Protein AF-A0A936FNT1-F1 (afdb_monomer)

Mean predicted aligned error: 11.23 Å

pLDDT: mean 79.21, std 20.31, range [37.88, 95.94]

Solvent-accessible surface area (backbone atoms only — not comparable to full-atom values): 5283 Å² total; per-residue (Å²): 140,86,81,85,89,78,94,71,90,74,84,72,72,82,71,74,65,77,69,70,75,69,67,50,45,64,54,52,28,53,76,68,67,44,58,72,71,59,24,54,54,48,31,55,50,43,52,50,51,52,51,52,50,38,43,51,54,25,47,49,54,27,53,76,67,67,41,56,71,70,60,24,55,55,47,31,56,51,42,34,53,49,56,58,58,75,70,107

Foldseek 3Di:
DDDDDDDDDDPPDPPPPVPPLPPQQQVVCVVVVHDDPRSVVSNVVVVVVQLVVQLVVQLVVCVVVVHDDPRSVVSSVVSSVVSVVVSD

Sequence (88 aa):
MKTLFLAAAIALLASTGASAATPSCDAQAAEKKLAGAAKTSFVKKCQKDATDAATKTCDTQAAEKKLAGAAKTSFVKKCVTDATAAAK

Secondary structure (DSSP, 8-state):
---------------------PPPHHHHHHHTT--HHHHHHHHHHHHHHHHHHHHHHHHHHHHHTT--HHHHHHHHHHHHHHHHHHT-

Structure (mmCIF, N/CA/C/O backbone):
data_AF-A0A936FNT1-F1
#
_entry.id   AF-A0A936FNT1-F1
#
loop_
_atom_site.group_PDB
_atom_site.id
_atom_site.type_symbol
_atom_site.label_atom_id
_atom_site.label_alt_id
_atom_site.label_comp_id
_atom_site.label_asym_id
_atom_site.label_entity_id
_atom_site.label_seq_id
_atom_site.pdbx_PDB_ins_code
_atom_site.Cartn_x
_atom_site.Cartn_y
_atom_site.Cartn_z
_atom_site.occupancy
_atom_site.B_iso_or_equiv
_atom_site.auth_seq_id
_atom_site.auth_comp_id
_atom_site.auth_asym_id
_atom_site.auth_atom_id
_atom_site.pdbx_PDB_model_num
ATOM 1 N N . MET A 1 1 ? -35.470 27.211 23.717 1.00 47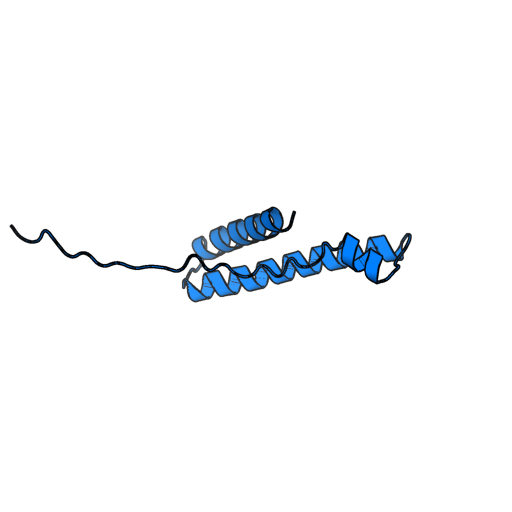.81 1 MET A N 1
ATOM 2 C CA . MET A 1 1 ? -34.518 27.726 24.734 1.00 47.81 1 MET A CA 1
ATOM 3 C C . MET A 1 1 ? -33.569 26.590 25.062 1.00 47.81 1 MET A C 1
ATOM 5 O O . MET A 1 1 ? -34.079 25.546 25.412 1.00 47.81 1 MET A O 1
ATOM 9 N N . LYS A 1 2 ? -32.249 26.630 24.966 1.00 45.12 2 LYS A N 1
ATOM 10 C CA . LYS A 1 2 ? -31.192 27.609 24.677 1.00 45.12 2 LYS A CA 1
ATOM 11 C C . LYS A 1 2 ? -30.037 26.635 24.335 1.00 45.12 2 LYS A C 1
ATOM 13 O O . LYS A 1 2 ? -29.786 25.758 25.145 1.00 45.12 2 LYS A O 1
ATOM 18 N N . THR A 1 3 ? -29.470 26.573 23.142 1.00 40.28 3 THR A N 1
ATOM 19 C CA . THR A 1 3 ? -28.467 27.523 22.667 1.00 40.28 3 THR A CA 1
ATOM 20 C C . THR A 1 3 ? -28.189 27.247 21.188 1.00 40.28 3 THR A C 1
ATOM 22 O O . THR A 1 3 ? -27.680 26.200 20.799 1.00 40.28 3 THR A O 1
ATOM 25 N N . LEU A 1 4 ? -28.540 28.227 20.365 1.00 51.38 4 LEU A N 1
ATOM 26 C CA . LEU A 1 4 ? -27.859 28.495 19.108 1.00 51.38 4 LEU A CA 1
ATOM 27 C C . LEU A 1 4 ? -26.481 29.118 19.415 1.00 51.38 4 LEU A C 1
ATOM 29 O O . LEU A 1 4 ? -26.350 29.827 20.413 1.00 51.38 4 LEU A O 1
ATOM 33 N N . PHE A 1 5 ? -25.542 28.910 18.487 1.00 51.94 5 PHE A N 1
ATOM 34 C CA . PHE A 1 5 ? -24.236 29.569 18.311 1.00 51.94 5 PHE A CA 1
ATOM 35 C C . PHE A 1 5 ? -23.047 29.065 19.142 1.00 51.94 5 PHE A C 1
ATOM 37 O O . PHE A 1 5 ? -22.921 29.374 20.318 1.00 51.94 5 PHE A O 1
ATOM 44 N N . LEU A 1 6 ? -22.140 28.355 18.457 1.00 47.25 6 LEU A N 1
ATOM 45 C CA . LEU A 1 6 ? -20.677 28.550 18.433 1.00 47.25 6 LEU A CA 1
ATOM 46 C C . LEU A 1 6 ? -20.152 27.608 17.321 1.00 47.25 6 LEU A C 1
ATOM 48 O O . LEU A 1 6 ? -20.096 26.399 17.494 1.00 47.25 6 LEU A O 1
ATOM 52 N N . ALA A 1 7 ? -20.015 28.038 16.067 1.00 51.44 7 ALA A N 1
ATOM 53 C CA . ALA A 1 7 ? -18.795 28.668 15.558 1.00 51.44 7 ALA A CA 1
ATOM 54 C C . ALA A 1 7 ? -17.504 28.121 16.206 1.00 51.44 7 ALA A C 1
ATOM 56 O O . ALA A 1 7 ? -16.967 28.716 17.133 1.00 51.44 7 ALA A O 1
ATOM 57 N N . ALA A 1 8 ? -17.011 26.999 15.684 1.00 48.16 8 ALA A N 1
ATOM 58 C CA . ALA A 1 8 ? -15.600 26.608 15.706 1.00 48.16 8 ALA A CA 1
ATOM 59 C C . ALA A 1 8 ? -15.396 25.670 14.501 1.00 48.16 8 ALA A C 1
ATOM 61 O O . ALA A 1 8 ? -15.769 24.505 14.530 1.00 48.16 8 ALA A O 1
ATOM 62 N N . ALA A 1 9 ? -15.042 26.174 13.319 1.00 54.25 9 ALA A N 1
ATOM 63 C CA . ALA A 1 9 ? -13.642 26.403 12.971 1.00 54.25 9 ALA A CA 1
ATOM 64 C C . ALA A 1 9 ? -12.739 25.259 13.464 1.00 54.25 9 ALA A C 1
ATOM 66 O O . ALA A 1 9 ? -11.863 25.460 14.296 1.00 54.25 9 ALA A O 1
ATOM 67 N N . ILE A 1 10 ? -12.949 24.052 12.941 1.00 60.06 10 ILE A N 1
ATOM 68 C CA . ILE A 1 10 ? -11.875 23.063 12.870 1.00 60.06 10 ILE A CA 1
ATOM 69 C C . ILE A 1 10 ? -11.484 22.976 11.403 1.00 60.06 10 ILE A C 1
ATOM 71 O O . ILE A 1 10 ? -12.004 22.189 10.615 1.00 60.06 10 ILE A O 1
ATOM 75 N N . ALA A 1 11 ? -10.564 23.871 11.055 1.00 55.16 11 ALA A N 1
ATOM 76 C CA . ALA A 1 11 ? -9.596 23.618 10.016 1.00 55.16 11 ALA A CA 1
ATOM 77 C C . ALA A 1 11 ? -8.892 22.300 10.363 1.00 55.16 11 ALA A C 1
ATOM 79 O O . ALA A 1 11 ? -8.009 22.256 11.213 1.00 55.16 11 ALA A O 1
ATOM 80 N N . LEU A 1 12 ? -9.304 21.211 9.727 1.00 47.47 12 LEU A N 1
ATOM 81 C CA . LEU A 1 12 ? -8.445 20.052 9.583 1.00 47.47 12 LEU A CA 1
ATOM 82 C C . LEU A 1 12 ? -7.911 20.129 8.174 1.00 47.47 12 LEU A C 1
ATOM 84 O O . LEU A 1 12 ? -8.589 19.791 7.207 1.00 47.47 12 LEU A O 1
ATOM 88 N N . LEU A 1 13 ? -6.718 20.718 8.133 1.00 48.09 13 LEU A N 1
ATOM 89 C CA . LEU A 1 13 ? -5.688 20.568 7.131 1.00 48.09 13 LEU A CA 1
ATOM 90 C C . LEU A 1 13 ? -6.091 19.492 6.125 1.00 48.09 13 LEU A C 1
ATOM 92 O O . LEU A 1 13 ? -6.048 18.297 6.426 1.00 48.09 13 LEU A O 1
ATOM 96 N N . ALA A 1 14 ? -6.423 19.931 4.913 1.00 43.28 14 ALA A N 1
ATOM 97 C CA . ALA A 1 14 ? -5.988 19.188 3.754 1.00 43.28 14 ALA A CA 1
ATOM 98 C C . ALA A 1 14 ? -4.473 19.067 3.922 1.00 43.28 14 ALA A C 1
ATOM 100 O O . ALA A 1 14 ? -3.709 19.955 3.549 1.00 43.28 14 ALA A O 1
ATOM 101 N N . SER A 1 15 ? -4.046 18.004 4.598 1.00 44.84 15 SER A N 1
ATOM 102 C CA . SER A 1 15 ? -2.734 17.445 4.431 1.00 44.84 15 SER A CA 1
ATOM 103 C C . SER A 1 15 ? -2.668 17.160 2.943 1.00 44.84 15 SER A C 1
ATOM 105 O O . SER A 1 15 ? -3.052 16.100 2.455 1.00 44.84 15 SER A O 1
ATOM 107 N N . THR A 1 16 ? -2.135 18.135 2.214 1.00 46.12 16 THR A N 1
ATOM 108 C CA . THR A 1 16 ? -1.148 17.863 1.192 1.0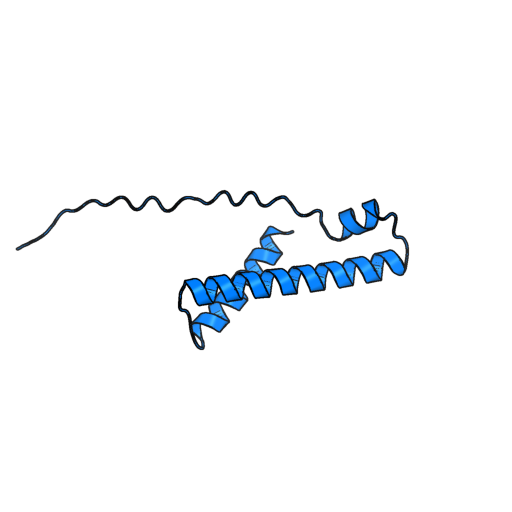0 46.12 16 THR A CA 1
ATOM 109 C C . THR A 1 16 ? -0.077 17.035 1.895 1.00 46.12 16 THR A C 1
ATOM 111 O O . THR A 1 16 ? 0.978 17.529 2.290 1.00 46.12 16 THR A O 1
ATOM 114 N N . GLY A 1 17 ? -0.377 15.754 2.130 1.00 41.59 17 GLY A N 1
ATOM 115 C CA . GLY A 1 17 ? 0.648 14.752 2.099 1.00 41.59 17 GLY A CA 1
ATOM 116 C C . GLY A 1 17 ? 1.268 15.006 0.749 1.00 41.59 17 GLY A C 1
ATOM 117 O O . GLY A 1 17 ? 0.620 14.813 -0.278 1.00 41.59 17 GLY A O 1
ATOM 118 N N . ALA A 1 18 ? 2.464 15.581 0.765 1.00 40.09 18 ALA A N 1
ATOM 119 C CA . ALA A 1 18 ? 3.387 15.383 -0.313 1.00 40.09 18 ALA A CA 1
ATOM 120 C C . ALA A 1 18 ? 3.473 13.863 -0.438 1.00 40.09 18 ALA A C 1
ATOM 122 O O . ALA A 1 18 ? 4.252 13.200 0.244 1.00 40.09 18 ALA A O 1
ATOM 123 N N . SER A 1 19 ? 2.585 13.292 -1.247 1.00 38.28 19 SER A N 1
ATOM 124 C CA . SER A 1 19 ? 2.824 12.047 -1.922 1.00 38.28 19 SER A CA 1
ATOM 125 C C . SER A 1 19 ? 4.022 12.387 -2.780 1.00 38.28 19 SER A C 1
ATOM 127 O O . SER A 1 19 ? 3.901 12.836 -3.916 1.00 38.28 19 SER A O 1
ATOM 129 N N . ALA A 1 20 ? 5.207 12.264 -2.175 1.00 37.88 20 ALA A N 1
ATOM 130 C CA . ALA A 1 20 ? 6.405 11.956 -2.910 1.00 37.88 20 ALA A CA 1
ATOM 131 C C . ALA A 1 20 ? 5.960 10.818 -3.816 1.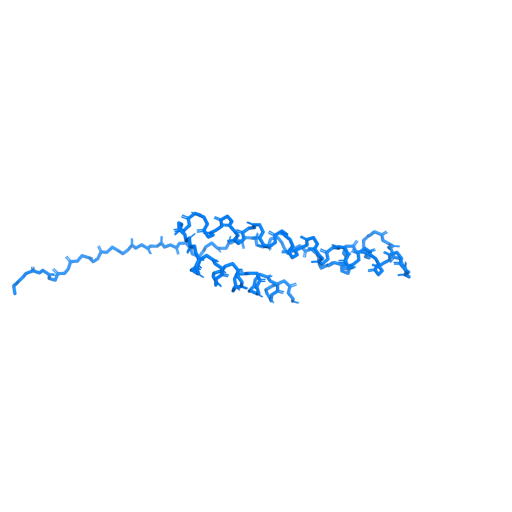00 37.88 20 ALA A C 1
ATOM 133 O O . ALA A 1 20 ? 5.654 9.728 -3.322 1.00 37.88 20 ALA A O 1
ATOM 134 N N . ALA A 1 21 ? 5.724 11.153 -5.086 1.00 47.31 21 ALA A N 1
ATOM 135 C CA . ALA A 1 21 ? 5.204 10.233 -6.067 1.00 47.31 21 ALA A CA 1
ATOM 136 C C . ALA A 1 21 ? 6.255 9.139 -6.132 1.00 47.31 21 ALA A C 1
ATOM 138 O O . ALA A 1 21 ? 7.320 9.317 -6.721 1.00 47.31 21 ALA A O 1
ATOM 139 N N . THR A 1 22 ? 6.019 8.066 -5.378 1.00 58.19 22 THR A N 1
ATOM 140 C CA . THR A 1 22 ? 6.944 6.953 -5.342 1.00 58.19 22 THR A CA 1
ATOM 141 C C . THR A 1 22 ? 6.942 6.449 -6.770 1.00 58.19 22 THR A C 1
ATOM 143 O O . THR A 1 22 ? 5.859 6.146 -7.282 1.00 58.19 22 THR A O 1
ATOM 146 N N . PRO A 1 23 ? 8.104 6.431 -7.446 1.00 69.31 23 PRO A N 1
ATOM 147 C CA . PRO A 1 23 ? 8.158 5.982 -8.821 1.00 69.31 23 PRO A CA 1
ATOM 148 C C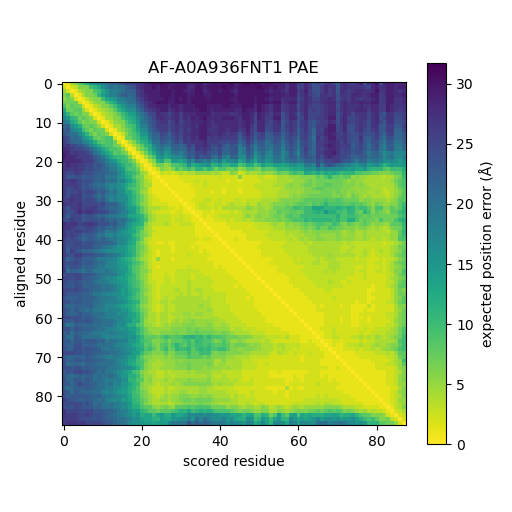 . PRO A 1 23 ? 7.489 4.615 -8.895 1.00 69.31 23 PRO A C 1
ATOM 150 O O . PRO A 1 23 ? 7.725 3.746 -8.044 1.00 69.31 23 PRO A O 1
ATOM 153 N N . SER A 1 24 ? 6.613 4.449 -9.884 1.00 84.50 24 SER A N 1
ATOM 154 C CA . SER A 1 24 ? 5.902 3.196 -10.098 1.00 84.50 24 SER A CA 1
ATOM 155 C C . SER A 1 24 ? 6.902 2.036 -10.140 1.00 84.50 24 SER A C 1
ATOM 157 O O . SER A 1 24 ? 8.059 2.202 -10.536 1.00 84.50 24 SER A O 1
ATOM 159 N N . CYS A 1 25 ? 6.486 0.841 -9.717 1.00 89.81 25 CYS A N 1
ATOM 160 C CA . CYS A 1 25 ? 7.390 -0.312 -9.652 1.00 89.81 25 CYS A CA 1
ATOM 161 C C . CYS A 1 25 ? 8.101 -0.599 -10.988 1.00 89.81 25 CYS A C 1
ATOM 163 O O . CYS A 1 25 ? 9.218 -1.113 -10.984 1.00 89.81 25 CYS A O 1
ATOM 165 N N . ASP A 1 26 ? 7.480 -0.234 -12.116 1.00 87.50 26 ASP A N 1
ATOM 166 C CA . ASP A 1 26 ? 8.093 -0.304 -13.444 1.00 87.50 26 ASP A CA 1
ATOM 167 C C . ASP A 1 26 ? 9.219 0.728 -13.629 1.00 87.50 26 ASP A C 1
ATOM 169 O O . ASP A 1 26 ? 10.310 0.359 -14.061 1.00 87.50 26 ASP A O 1
ATOM 173 N N . ALA A 1 27 ? 9.010 1.980 -13.207 1.00 89.31 27 ALA A N 1
ATOM 174 C CA . ALA A 1 27 ? 10.034 3.025 -13.228 1.00 89.31 27 ALA A CA 1
ATOM 175 C C . ALA A 1 27 ? 11.231 2.671 -12.329 1.00 89.31 27 ALA A C 1
ATOM 177 O O . ALA A 1 27 ? 12.378 2.824 -12.742 1.00 89.31 27 ALA A O 1
ATOM 178 N N . GLN A 1 28 ? 10.987 2.104 -11.142 1.00 89.12 28 GLN A N 1
ATOM 179 C CA . GLN A 1 28 ? 12.063 1.615 -10.270 1.00 89.12 28 GLN A CA 1
ATOM 180 C C . GLN A 1 28 ? 12.835 0.442 -10.888 1.00 89.12 28 GLN A C 1
ATOM 182 O O . GLN A 1 28 ? 14.052 0.340 -10.728 1.00 89.12 28 GLN A O 1
ATOM 187 N N . ALA A 1 29 ? 12.145 -0.448 -11.607 1.00 90.75 29 ALA A N 1
ATOM 188 C CA . ALA A 1 29 ? 12.799 -1.539 -12.321 1.00 90.75 29 ALA A CA 1
ATOM 189 C C . ALA A 1 29 ? 13.653 -1.018 -13.489 1.00 90.75 29 ALA A C 1
ATOM 191 O O . ALA A 1 29 ? 14.749 -1.534 -13.721 1.00 90.75 29 ALA A O 1
ATOM 192 N N . ALA A 1 30 ? 13.166 0.008 -14.196 1.00 90.00 30 ALA A N 1
ATOM 193 C CA . ALA A 1 30 ? 13.854 0.654 -15.310 1.00 90.00 30 ALA A CA 1
ATOM 194 C C . ALA A 1 30 ? 15.109 1.423 -14.858 1.00 90.00 30 ALA A C 1
ATOM 196 O O . ALA A 1 30 ? 16.165 1.260 -15.466 1.00 90.00 30 ALA A O 1
ATOM 197 N N . GLU A 1 31 ? 15.031 2.167 -13.751 1.00 91.81 31 GLU A N 1
ATOM 198 C CA . GLU A 1 31 ? 16.178 2.811 -13.083 1.00 91.81 31 GLU A CA 1
ATOM 199 C C . GLU A 1 31 ? 17.260 1.791 -12.710 1.00 91.81 31 GLU A C 1
ATOM 201 O O . GLU A 1 31 ? 18.451 1.997 -12.939 1.00 91.81 31 GLU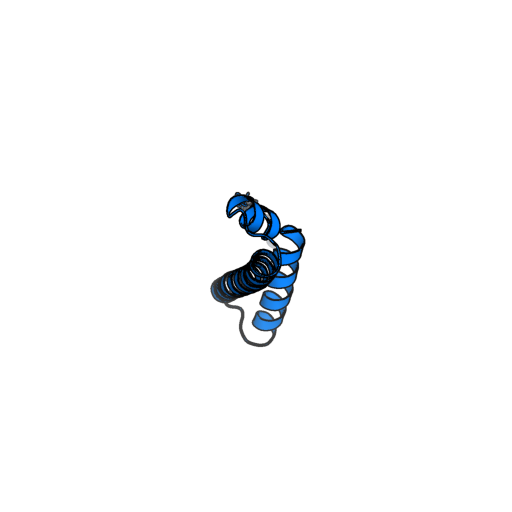 A O 1
ATOM 206 N N . LYS A 1 32 ? 16.843 0.620 -12.214 1.00 89.38 32 LYS A N 1
ATOM 207 C CA . LYS A 1 32 ? 17.747 -0.499 -11.912 1.00 89.38 32 LYS A CA 1
ATOM 208 C C . LYS A 1 32 ? 18.209 -1.276 -13.149 1.00 89.38 32 LYS A C 1
ATOM 210 O O . LYS A 1 32 ? 18.913 -2.273 -13.000 1.00 89.38 32 LYS A O 1
ATOM 215 N N . LYS A 1 33 ? 17.816 -0.846 -14.355 1.00 93.00 33 LYS A N 1
ATOM 216 C CA . LYS A 1 33 ? 18.119 -1.491 -15.645 1.00 93.00 33 LYS A CA 1
ATOM 217 C C . LYS A 1 33 ? 17.771 -2.985 -15.666 1.00 93.00 33 LYS A C 1
ATOM 219 O O . LYS A 1 33 ? 18.420 -3.776 -16.348 1.00 93.00 33 LYS A O 1
ATOM 224 N N . LEU A 1 34 ? 16.743 -3.385 -14.914 1.00 92.88 34 LEU A N 1
ATOM 225 C CA . LEU A 1 34 ? 16.295 -4.771 -14.869 1.00 92.88 34 LEU A CA 1
ATOM 226 C C . LEU A 1 34 ? 15.529 -5.105 -16.151 1.00 92.88 34 LEU A C 1
ATOM 228 O O . LEU A 1 34 ? 14.627 -4.374 -16.559 1.00 92.88 34 LEU A O 1
ATOM 232 N N . ALA A 1 35 ? 15.846 -6.251 -16.751 1.00 92.38 35 ALA A N 1
ATOM 233 C CA . ALA A 1 35 ? 15.181 -6.765 -17.946 1.00 92.38 35 ALA A CA 1
ATOM 234 C C . ALA A 1 35 ? 14.693 -8.209 -17.741 1.00 92.38 35 ALA A C 1
ATOM 236 O O . ALA A 1 35 ? 15.101 -8.903 -16.805 1.00 92.38 35 ALA A O 1
ATOM 237 N N . GLY A 1 36 ? 13.783 -8.658 -18.609 1.00 92.50 36 GLY A N 1
ATOM 238 C CA . GLY A 1 36 ? 13.294 -10.039 -18.642 1.00 92.50 36 GLY A CA 1
ATOM 239 C C . GLY A 1 36 ? 12.705 -10.532 -17.312 1.00 92.50 36 GLY A C 1
ATOM 240 O O . GLY A 1 36 ? 11.893 -9.856 -16.669 1.00 92.50 36 GLY A O 1
ATOM 241 N N . ALA A 1 37 ? 13.114 -11.730 -16.891 1.00 93.88 37 ALA A N 1
ATOM 242 C CA . ALA A 1 37 ? 12.631 -12.355 -15.660 1.00 93.88 37 ALA A CA 1
ATOM 243 C C . ALA A 1 37 ? 12.964 -11.529 -14.403 1.00 93.88 37 ALA A C 1
ATOM 245 O O . ALA A 1 37 ? 12.136 -11.434 -13.497 1.00 93.88 37 ALA A O 1
ATOM 246 N N . ALA A 1 38 ? 14.130 -10.872 -14.369 1.00 91.94 38 ALA A N 1
ATOM 247 C CA . ALA A 1 38 ? 14.546 -10.046 -13.237 1.00 91.94 38 ALA A CA 1
ATOM 248 C C . ALA A 1 38 ? 13.636 -8.820 -13.062 1.00 91.94 38 ALA A C 1
ATOM 250 O O . ALA A 1 38 ? 13.197 -8.541 -11.945 1.00 91.94 38 ALA A O 1
ATOM 251 N N . LYS A 1 39 ? 13.271 -8.150 -14.169 1.00 93.12 39 LYS A N 1
ATOM 252 C CA . LYS A 1 39 ? 12.279 -7.059 -14.159 1.00 93.12 39 LYS A CA 1
ATOM 253 C C . LYS A 1 39 ? 10.952 -7.545 -13.585 1.00 93.12 39 LYS A C 1
ATOM 255 O O . LYS A 1 39 ? 10.404 -6.934 -12.675 1.00 93.12 39 LYS A O 1
ATOM 260 N N . THR A 1 40 ? 10.453 -8.669 -14.095 1.00 93.44 40 THR A N 1
ATOM 261 C CA . THR A 1 40 ? 9.143 -9.211 -13.709 1.00 93.44 40 THR A CA 1
ATOM 262 C C . THR A 1 40 ? 9.090 -9.569 -12.223 1.00 93.44 40 THR A C 1
ATOM 264 O O . THR A 1 40 ? 8.134 -9.214 -11.535 1.00 93.44 40 THR A O 1
ATOM 267 N N . SER A 1 41 ? 10.122 -10.241 -11.708 1.00 94.50 41 SER A N 1
ATOM 268 C CA . SER A 1 41 ? 10.211 -10.602 -10.290 1.00 94.50 41 SER A CA 1
ATOM 269 C C . SER A 1 41 ? 10.322 -9.372 -9.394 1.00 94.50 41 SER A C 1
ATOM 271 O O . SER A 1 41 ? 9.644 -9.304 -8.369 1.00 94.50 41 SER A O 1
ATOM 273 N N . PHE A 1 42 ? 11.116 -8.377 -9.799 1.00 94.75 42 PHE A N 1
ATOM 274 C CA . PHE A 1 42 ? 11.243 -7.127 -9.059 1.00 94.75 42 PHE A CA 1
ATOM 275 C C . PHE A 1 42 ? 9.924 -6.356 -9.014 1.00 94.75 42 PHE A C 1
ATOM 277 O O . PHE A 1 42 ? 9.495 -5.966 -7.934 1.00 94.75 42 PHE A O 1
ATOM 284 N N . VAL A 1 43 ? 9.243 -6.185 -10.151 1.00 92.56 43 VAL A N 1
ATOM 285 C CA . VAL A 1 43 ? 7.959 -5.471 -10.204 1.00 92.56 43 VAL A CA 1
ATOM 286 C C . VAL A 1 43 ? 6.917 -6.165 -9.326 1.00 92.56 43 VAL A C 1
ATOM 288 O O . VAL A 1 43 ? 6.266 -5.501 -8.521 1.00 92.56 43 VAL A O 1
ATOM 291 N N . LYS A 1 44 ? 6.804 -7.501 -9.404 1.00 93.50 44 LYS A N 1
ATOM 292 C CA . LYS A 1 44 ? 5.900 -8.280 -8.538 1.00 93.50 44 LYS A CA 1
ATOM 293 C C . LYS A 1 44 ? 6.223 -8.090 -7.057 1.00 93.50 44 LYS A C 1
ATOM 295 O O . LYS A 1 44 ? 5.317 -7.886 -6.250 1.00 93.50 44 LYS A O 1
ATOM 300 N N . LYS A 1 45 ? 7.508 -8.148 -6.695 1.00 93.44 45 LYS A N 1
ATOM 301 C CA . LYS A 1 45 ? 7.962 -7.938 -5.316 1.00 93.44 45 LYS A CA 1
ATOM 302 C C . LYS A 1 45 ? 7.652 -6.517 -4.844 1.00 93.44 45 LYS A C 1
ATOM 304 O O . LYS A 1 45 ? 7.072 -6.361 -3.781 1.00 93.44 45 LYS A O 1
ATOM 309 N N . CYS A 1 46 ? 7.949 -5.510 -5.659 1.00 93.69 46 CYS A N 1
ATOM 310 C CA . CYS A 1 46 ? 7.676 -4.107 -5.365 1.00 93.69 46 CYS A CA 1
ATOM 311 C C . CYS A 1 46 ? 6.179 -3.841 -5.150 1.00 93.69 46 CYS A C 1
ATOM 313 O O . CYS A 1 46 ? 5.814 -3.193 -4.177 1.00 93.69 46 CYS A O 1
ATOM 315 N N . GLN A 1 47 ? 5.295 -4.386 -5.992 1.00 90.00 47 GLN A N 1
ATOM 316 C CA . GLN A 1 47 ? 3.846 -4.231 -5.810 1.00 90.00 47 GLN A CA 1
ATOM 317 C C . GLN A 1 47 ? 3.351 -4.887 -4.516 1.00 90.00 47 GLN A C 1
ATOM 319 O O . GLN A 1 47 ? 2.502 -4.327 -3.817 1.00 90.00 47 GLN A O 1
ATOM 324 N N . LYS A 1 48 ? 3.894 -6.063 -4.178 1.00 91.06 48 LYS A N 1
ATOM 325 C CA . LYS A 1 48 ? 3.603 -6.739 -2.909 1.00 91.06 48 LYS A CA 1
ATOM 326 C C . LYS A 1 48 ? 4.043 -5.879 -1.724 1.00 91.06 48 LYS A C 1
ATOM 328 O O . LYS A 1 48 ? 3.233 -5.648 -0.834 1.00 91.06 48 LYS A O 1
ATOM 333 N N . ASP A 1 49 ? 5.276 -5.379 -1.747 1.00 91.19 49 ASP A N 1
ATOM 334 C CA . ASP A 1 49 ? 5.829 -4.508 -0.705 1.00 91.19 49 ASP A CA 1
ATOM 335 C C . ASP A 1 49 ? 5.034 -3.202 -0.566 1.00 91.19 49 ASP A C 1
ATOM 337 O O . ASP A 1 49 ? 4.698 -2.806 0.546 1.00 91.19 49 ASP A O 1
ATOM 341 N N . ALA A 1 50 ? 4.638 -2.574 -1.677 1.00 88.56 50 ALA A N 1
ATOM 342 C CA . ALA A 1 50 ? 3.792 -1.382 -1.663 1.00 88.56 50 ALA A CA 1
ATOM 343 C C . ALA A 1 50 ? 2.418 -1.658 -1.025 1.00 88.56 50 ALA A C 1
ATOM 345 O O . ALA A 1 50 ? 1.923 -0.857 -0.234 1.00 88.56 50 ALA A O 1
ATOM 346 N N . THR A 1 51 ? 1.820 -2.818 -1.314 1.00 89.12 51 THR A N 1
ATOM 347 C CA . THR A 1 51 ? 0.547 -3.239 -0.706 1.00 89.12 51 THR A CA 1
ATOM 348 C C . THR A 1 51 ? 0.698 -3.514 0.794 1.00 89.12 51 THR A C 1
ATOM 350 O O . THR A 1 51 ? -0.166 -3.135 1.587 1.00 89.12 51 THR A O 1
ATOM 353 N N . ASP A 1 52 ? 1.795 -4.151 1.211 1.00 91.19 52 ASP A N 1
ATOM 354 C CA . ASP A 1 52 ? 2.120 -4.377 2.624 1.00 91.19 52 ASP A CA 1
ATOM 355 C C . ASP A 1 52 ? 2.353 -3.058 3.372 1.00 91.19 52 ASP A C 1
ATOM 357 O O . ASP A 1 52 ? 1.826 -2.864 4.469 1.00 91.19 52 ASP A O 1
ATOM 361 N N . ALA A 1 53 ? 3.087 -2.125 2.763 1.00 90.50 53 ALA A N 1
ATOM 362 C CA . ALA A 1 53 ? 3.309 -0.791 3.306 1.00 90.50 53 ALA A CA 1
ATOM 363 C C . ALA A 1 53 ? 1.986 -0.027 3.460 1.00 90.50 53 ALA A C 1
ATOM 365 O O . ALA A 1 53 ? 1.709 0.502 4.536 1.00 90.50 53 ALA A O 1
ATOM 366 N N . ALA A 1 54 ? 1.126 -0.045 2.434 1.00 90.88 54 ALA A N 1
ATOM 367 C CA . ALA A 1 54 ? -0.214 0.531 2.511 1.00 90.88 54 ALA A CA 1
ATOM 368 C C . ALA A 1 54 ? -1.030 -0.107 3.643 1.00 90.88 54 ALA A C 1
ATOM 370 O O . ALA A 1 54 ? -1.643 0.601 4.435 1.00 90.88 54 ALA A O 1
ATOM 371 N N . THR A 1 55 ? -0.981 -1.434 3.784 1.00 92.50 55 THR A N 1
ATOM 372 C CA . THR A 1 55 ? -1.682 -2.153 4.856 1.00 92.50 55 THR A CA 1
ATOM 373 C C . THR A 1 55 ? -1.209 -1.709 6.236 1.00 92.50 55 THR A C 1
ATOM 375 O O . THR A 1 55 ? -2.044 -1.402 7.081 1.00 92.50 55 THR A O 1
ATOM 378 N N . LYS A 1 56 ? 0.107 -1.605 6.462 1.00 93.94 56 LYS A N 1
ATOM 379 C CA . LYS A 1 56 ? 0.670 -1.127 7.735 1.00 93.94 56 LYS A CA 1
ATOM 380 C C . LYS A 1 56 ? 0.258 0.310 8.036 1.00 93.94 56 LYS A C 1
ATOM 382 O O . LYS A 1 56 ? -0.212 0.581 9.135 1.00 93.94 56 LYS A O 1
ATOM 387 N N . THR A 1 57 ? 0.374 1.213 7.065 1.00 92.88 57 THR A N 1
ATOM 388 C CA . THR A 1 57 ? -0.047 2.611 7.229 1.00 92.88 57 THR A CA 1
ATOM 389 C C . THR A 1 57 ? -1.538 2.707 7.544 1.00 92.88 57 THR A C 1
ATOM 391 O O . THR A 1 57 ? -1.938 3.442 8.444 1.00 92.88 57 THR A O 1
ATOM 394 N N . CYS A 1 58 ? -2.374 1.941 6.845 1.00 95.25 58 CYS A N 1
ATOM 395 C CA . CYS A 1 58 ? -3.809 1.885 7.100 1.00 95.25 58 CYS A CA 1
ATOM 396 C C . CYS A 1 58 ? -4.143 1.286 8.473 1.00 95.25 58 CYS A C 1
ATOM 398 O O . CYS A 1 58 ? -5.093 1.736 9.112 1.00 95.25 58 CYS A O 1
ATOM 400 N N . ASP A 1 59 ? -3.371 0.306 8.947 1.00 94.62 59 ASP A N 1
ATOM 401 C CA . ASP A 1 59 ? -3.519 -0.273 10.284 1.00 94.62 59 ASP A CA 1
ATOM 402 C C . ASP A 1 59 ? -3.178 0.744 11.378 1.00 94.62 59 ASP A C 1
ATOM 404 O O . ASP A 1 59 ? -3.972 0.944 12.296 1.00 94.62 59 ASP A O 1
ATOM 408 N N . THR A 1 60 ? -2.066 1.470 11.219 1.00 95.50 60 THR A N 1
ATOM 409 C CA . THR A 1 60 ? -1.686 2.577 12.105 1.00 95.50 60 THR A CA 1
ATOM 410 C C . THR A 1 60 ? -2.768 3.650 12.127 1.00 95.50 60 THR A C 1
ATOM 412 O O . THR A 1 60 ? -3.211 4.045 13.200 1.00 95.50 60 THR A O 1
ATOM 415 N N . GLN A 1 61 ? -3.277 4.071 10.965 1.00 93.31 61 GLN A N 1
ATOM 416 C CA . GLN A 1 61 ? -4.369 5.047 10.900 1.00 93.31 61 GLN A CA 1
ATOM 417 C C . GLN A 1 61 ? -5.652 4.544 11.574 1.00 93.31 61 GLN A C 1
ATOM 419 O O . GLN A 1 61 ? -6.356 5.322 12.218 1.00 93.31 61 GLN A O 1
ATOM 424 N N . ALA A 1 62 ? -5.965 3.251 11.458 1.00 94.75 62 ALA A N 1
ATOM 425 C CA . ALA A 1 62 ? -7.090 2.660 12.172 1.00 94.75 62 ALA A CA 1
ATOM 426 C C . ALA A 1 62 ? -6.870 2.682 13.692 1.00 94.75 62 ALA A C 1
ATOM 428 O O . ALA A 1 62 ? -7.800 3.001 14.433 1.00 94.75 62 ALA A O 1
ATOM 429 N N . ALA A 1 63 ? -5.652 2.381 14.151 1.00 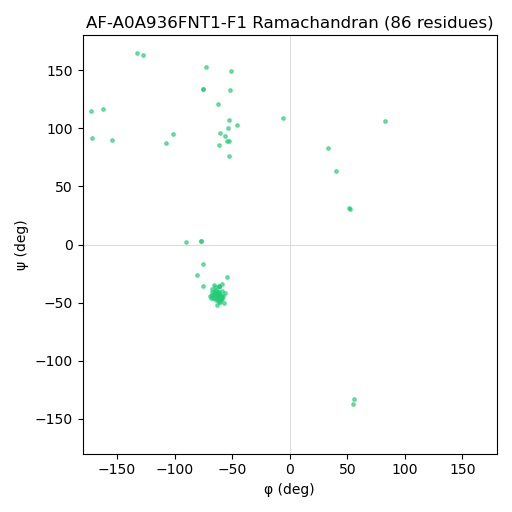94.38 63 ALA A N 1
ATOM 430 C CA . ALA A 1 63 ? -5.277 2.400 15.562 1.00 94.38 63 ALA A CA 1
ATOM 431 C C . ALA A 1 63 ? -5.310 3.820 16.155 1.00 94.38 63 ALA A C 1
ATOM 433 O O . ALA A 1 63 ? -5.874 4.019 17.230 1.00 94.38 63 ALA A O 1
ATOM 434 N N . GLU A 1 64 ? -4.800 4.815 15.426 1.00 94.88 64 GLU A N 1
ATOM 435 C CA . GLU A 1 64 ? -4.862 6.243 15.776 1.00 94.88 64 GLU A CA 1
ATOM 436 C C . GLU A 1 64 ? -6.316 6.715 15.916 1.00 94.88 64 GLU A C 1
ATOM 438 O O . GLU A 1 64 ? -6.681 7.427 16.851 1.00 94.88 64 GLU A O 1
ATOM 443 N N . LYS A 1 65 ? -7.191 6.230 15.026 1.00 92.38 65 LYS A N 1
ATOM 444 C CA . LYS A 1 65 ? -8.643 6.456 15.080 1.00 92.38 65 LYS A CA 1
ATOM 445 C C . LYS A 1 65 ? -9.362 5.586 16.117 1.00 92.38 65 LYS A C 1
ATOM 447 O O . LYS A 1 65 ? -10.587 5.649 16.203 1.00 92.38 65 LYS A O 1
ATOM 452 N N . LYS A 1 66 ? -8.628 4.776 16.890 1.00 95.19 66 LYS A N 1
ATOM 453 C CA . LYS A 1 66 ? -9.146 3.833 17.895 1.00 95.19 66 LYS A CA 1
ATOM 454 C C . LYS A 1 66 ? -10.219 2.886 17.339 1.00 95.19 66 LYS A C 1
ATOM 456 O O . LYS A 1 66 ? -11.117 2.458 18.060 1.00 95.19 66 LYS A O 1
ATOM 461 N N . LEU A 1 67 ? -10.134 2.552 16.051 1.00 93.69 67 LEU A N 1
ATOM 462 C CA . LEU A 1 67 ? -11.038 1.601 15.418 1.00 93.69 67 LEU A CA 1
ATOM 463 C C . LEU A 1 67 ? -10.659 0.183 15.851 1.00 93.69 67 LEU A C 1
ATOM 465 O O . LEU A 1 67 ? -9.494 -0.209 15.791 1.00 93.69 67 LEU A O 1
ATOM 469 N N . ALA A 1 68 ? -11.657 -0.608 16.235 1.00 93.25 68 ALA A N 1
ATOM 470 C CA . ALA A 1 68 ? -11.495 -2.005 16.621 1.00 93.25 68 ALA A CA 1
ATOM 471 C C . ALA A 1 68 ? -12.538 -2.894 15.928 1.00 93.25 68 ALA A C 1
ATOM 473 O O . ALA A 1 68 ? -13.528 -2.407 15.373 1.00 93.25 68 ALA A O 1
ATOM 474 N N . GLY A 1 69 ? -12.301 -4.208 15.940 1.00 93.69 69 GLY A N 1
ATOM 475 C CA . GLY A 1 69 ? -13.217 -5.200 15.373 1.00 93.69 69 GLY A CA 1
ATOM 476 C C . GLY A 1 69 ? -13.564 -4.928 13.905 1.00 93.69 69 GLY A C 1
ATOM 477 O O . GLY A 1 69 ? -12.705 -4.557 13.104 1.00 93.69 69 GLY A O 1
ATOM 478 N N . ALA A 1 70 ? -14.842 -5.079 13.555 1.00 94.62 70 ALA A N 1
ATOM 479 C CA . ALA A 1 70 ? -15.322 -4.918 12.183 1.00 94.62 70 ALA A CA 1
ATOM 480 C C . ALA A 1 70 ? -15.041 -3.522 11.592 1.00 94.62 70 ALA A C 1
ATOM 482 O O . ALA A 1 70 ? -14.747 -3.408 10.402 1.00 94.62 70 ALA A O 1
ATOM 483 N N . ALA A 1 71 ? -15.074 -2.464 12.412 1.00 92.19 71 ALA A N 1
ATOM 484 C CA . ALA A 1 71 ? -14.805 -1.100 11.957 1.00 92.19 71 ALA A CA 1
ATOM 485 C C . ALA A 1 71 ? -13.349 -0.928 11.497 1.00 92.19 71 ALA A C 1
ATOM 487 O O . ALA A 1 71 ? -13.103 -0.341 10.442 1.00 92.19 71 ALA A O 1
ATOM 488 N N . LYS A 1 72 ? -12.392 -1.513 12.236 1.00 94.56 72 LYS A N 1
ATOM 489 C CA . LYS A 1 72 ? -10.979 -1.561 11.831 1.00 94.56 72 LYS A CA 1
ATOM 490 C C . LYS A 1 72 ? -10.820 -2.299 10.510 1.00 94.56 72 LYS A C 1
ATOM 492 O O . LYS A 1 72 ? -10.197 -1.776 9.592 1.00 94.56 72 LYS A O 1
ATOM 497 N N . THR A 1 73 ? -11.410 -3.486 10.388 1.00 94.94 73 THR A N 1
ATOM 498 C CA . THR A 1 73 ? -11.289 -4.305 9.175 1.00 94.94 73 THR A CA 1
ATOM 499 C C . THR A 1 73 ? -11.833 -3.584 7.943 1.00 94.94 73 THR A C 1
ATOM 501 O O . THR A 1 73 ? -11.153 -3.538 6.920 1.00 94.94 73 THR A O 1
ATOM 504 N N . SER A 1 74 ? -13.019 -2.978 8.034 1.00 95.38 74 SER A N 1
ATOM 505 C CA . SER A 1 74 ? -13.621 -2.230 6.923 1.00 95.38 74 SER A CA 1
ATOM 506 C C . SER A 1 74 ? -12.805 -0.994 6.549 1.00 95.38 74 SER A C 1
ATOM 508 O O . SER A 1 74 ? -12.586 -0.746 5.362 1.00 95.38 74 SER A O 1
ATOM 510 N N . PHE A 1 75 ? -12.301 -0.255 7.545 1.00 95.94 75 PHE A N 1
ATOM 511 C CA . PHE A 1 75 ? -11.450 0.910 7.313 1.00 95.94 75 PHE A CA 1
ATOM 512 C C . PHE A 1 75 ? -10.148 0.526 6.618 1.00 95.94 75 PHE A C 1
ATOM 514 O O . PHE A 1 75 ? -9.838 1.089 5.573 1.00 95.94 75 PHE A O 1
ATOM 521 N N . VAL A 1 76 ? -9.409 -0.456 7.149 1.00 95.44 76 VAL A N 1
ATOM 522 C CA . VAL A 1 76 ? -8.128 -0.883 6.569 1.00 95.44 76 VAL A CA 1
ATOM 523 C C . VAL A 1 76 ? -8.335 -1.359 5.132 1.00 95.44 76 VAL A C 1
ATOM 525 O O . VAL A 1 76 ? -7.604 -0.945 4.239 1.00 95.44 76 VAL A O 1
ATOM 528 N N . LYS A 1 77 ? -9.383 -2.150 4.872 1.00 94.56 77 LYS A N 1
ATOM 529 C CA . LYS A 1 77 ? -9.693 -2.657 3.527 1.00 94.56 77 LYS A CA 1
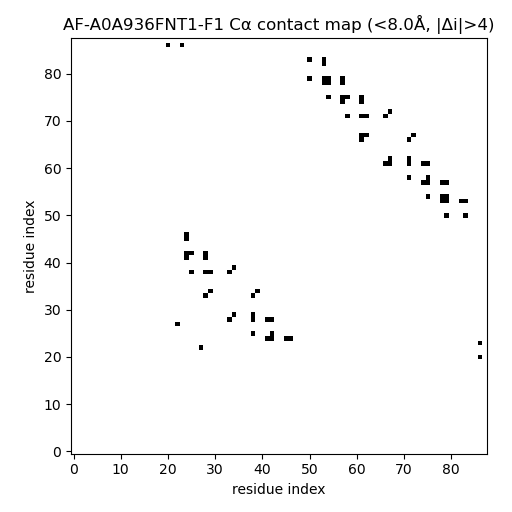ATOM 530 C C . LYS A 1 77 ? -9.992 -1.529 2.536 1.00 94.56 77 LYS A C 1
ATOM 532 O O . LYS A 1 77 ? -9.487 -1.544 1.412 1.00 94.56 77 LYS A O 1
ATOM 537 N N . LYS A 1 78 ? -10.775 -0.530 2.958 1.00 94.12 78 LYS A N 1
ATOM 538 C CA . LYS A 1 78 ? -11.072 0.661 2.152 1.00 94.12 78 LYS A CA 1
ATOM 539 C C . LYS A 1 78 ? -9.815 1.505 1.926 1.00 94.12 78 LYS A C 1
ATOM 541 O O . LYS A 1 78 ? -9.541 1.864 0.791 1.00 94.12 78 LYS A O 1
ATOM 546 N N . CYS A 1 79 ? -9.033 1.744 2.975 1.00 95.50 79 CYS A N 1
ATOM 547 C CA . CYS A 1 79 ? -7.803 2.530 2.941 1.00 95.50 79 CYS A CA 1
ATOM 548 C C . CYS A 1 79 ? -6.744 1.919 2.011 1.00 95.50 79 CYS A C 1
A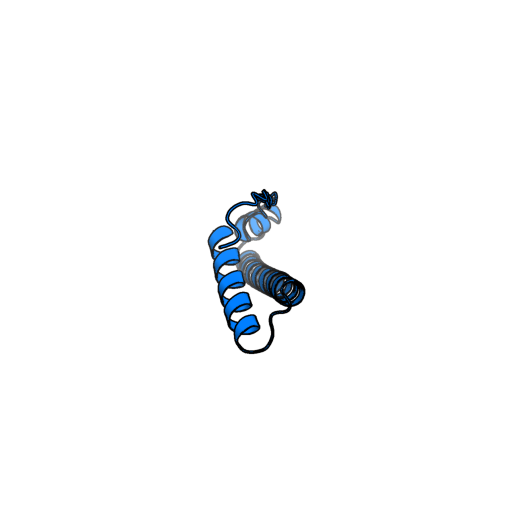TOM 550 O O . CYS A 1 79 ? -6.176 2.632 1.196 1.00 95.50 79 CYS A O 1
ATOM 552 N N . VAL A 1 80 ? -6.524 0.599 2.054 1.00 92.56 80 VAL A N 1
ATOM 553 C CA . VAL A 1 80 ? -5.574 -0.075 1.148 1.00 92.56 80 VAL A CA 1
ATOM 554 C C . VAL A 1 80 ? -6.040 0.014 -0.306 1.00 92.56 80 VAL A C 1
ATOM 556 O O . VAL A 1 80 ? -5.234 0.254 -1.203 1.00 92.56 80 VAL A O 1
ATOM 559 N N . THR A 1 81 ? -7.344 -0.144 -0.550 1.00 90.50 81 TH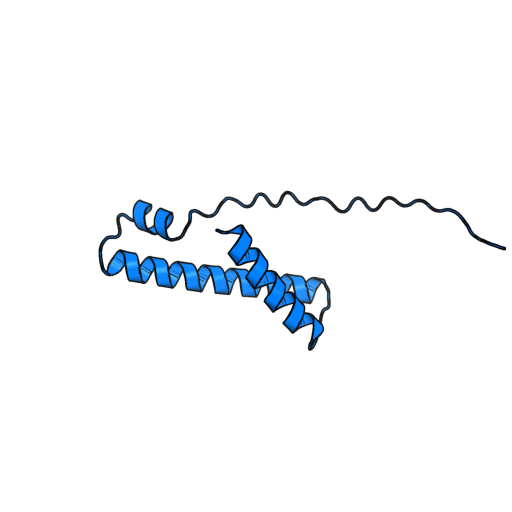R A N 1
ATOM 560 C CA . THR A 1 81 ? -7.920 0.004 -1.897 1.00 90.50 81 THR A CA 1
ATOM 561 C C . THR A 1 81 ? -7.731 1.428 -2.423 1.00 90.50 81 THR A C 1
ATOM 563 O O . THR A 1 81 ? -7.363 1.612 -3.576 1.00 90.50 81 THR A O 1
ATOM 566 N N . ASP A 1 82 ? -7.940 2.433 -1.574 1.00 89.44 82 ASP A N 1
ATOM 567 C CA . ASP A 1 82 ? -7.787 3.843 -1.934 1.00 89.44 82 ASP A CA 1
ATOM 568 C C . ASP A 1 82 ? -6.316 4.209 -2.187 1.00 89.44 82 ASP A C 1
ATOM 570 O O . ASP A 1 82 ? -5.979 4.762 -3.230 1.00 89.44 82 ASP A O 1
ATOM 574 N N . ALA A 1 83 ? -5.412 3.776 -1.304 1.00 85.31 83 ALA A N 1
ATOM 575 C CA . ALA A 1 83 ? -3.973 3.994 -1.435 1.00 85.31 83 ALA A CA 1
ATOM 576 C C . ALA A 1 83 ? -3.387 3.352 -2.704 1.00 85.31 83 ALA A C 1
ATOM 578 O O . ALA A 1 83 ? -2.490 3.912 -3.329 1.00 85.31 83 ALA A O 1
ATOM 579 N N . THR A 1 84 ? -3.899 2.186 -3.105 1.00 78.38 84 THR A N 1
ATOM 580 C CA . THR A 1 84 ? -3.475 1.516 -4.345 1.00 78.38 84 THR A CA 1
ATOM 581 C C . THR A 1 84 ? -4.138 2.101 -5.595 1.00 78.38 84 THR A C 1
ATOM 583 O O . THR A 1 84 ? -3.535 2.053 -6.664 1.00 78.38 84 THR A O 1
ATOM 586 N N . ALA A 1 85 ? -5.328 2.703 -5.478 1.00 76.44 85 ALA A N 1
ATOM 587 C CA . ALA A 1 85 ? -5.988 3.427 -6.565 1.00 76.44 85 ALA A CA 1
ATOM 588 C C . ALA A 1 85 ? -5.362 4.808 -6.827 1.00 76.44 85 ALA A C 1
ATOM 590 O O . ALA A 1 85 ? -5.251 5.206 -7.981 1.00 76.44 85 ALA A O 1
ATOM 591 N N . ALA A 1 86 ? -4.914 5.508 -5.780 1.00 60.59 86 ALA A N 1
ATOM 592 C CA . ALA A 1 86 ? -4.212 6.791 -5.876 1.00 60.59 86 ALA A CA 1
ATOM 593 C C . ALA A 1 86 ? -2.746 6.658 -6.337 1.00 60.59 86 ALA A C 1
ATOM 595 O O . ALA A 1 86 ? -2.134 7.645 -6.736 1.00 60.59 86 ALA A O 1
ATOM 596 N N . ALA A 1 87 ? -2.178 5.448 -6.273 1.00 54.66 87 ALA A N 1
ATOM 597 C CA . ALA A 1 87 ? -0.835 5.126 -6.764 1.00 54.66 87 ALA A CA 1
ATOM 598 C C . ALA A 1 87 ? -0.804 4.673 -8.241 1.00 54.66 87 ALA A C 1
ATOM 600 O O . ALA A 1 87 ? 0.259 4.285 -8.734 1.00 54.66 87 ALA A O 1
ATOM 601 N N . LYS A 1 88 ? -1.960 4.663 -8.917 1.00 40.00 88 LYS A N 1
ATOM 602 C CA . LYS A 1 88 ? -2.119 4.296 -10.328 1.00 40.00 88 LYS A CA 1
ATOM 603 C C . LYS A 1 88 ? -2.121 5.539 -11.211 1.00 40.00 88 LYS A C 1
ATOM 605 O O . LYS A 1 88 ? -1.535 5.442 -12.311 1.00 40.00 88 LYS A O 1
#

Radius of gyration: 19.44 Å; Cα contacts (8 Å, |Δi|>4): 41; chains: 1; bounding box: 53×42×43 Å